Protein AF-A0A450XBF3-F1 (afdb_monomer_lite)

Structure (mmCIF, N/CA/C/O backbone):
data_AF-A0A450XBF3-F1
#
_entry.id   AF-A0A450XBF3-F1
#
loop_
_atom_site.group_PDB
_atom_site.id
_atom_site.type_symbol
_atom_site.label_atom_id
_atom_site.label_alt_id
_atom_site.label_comp_id
_atom_site.label_asym_id
_atom_site.label_entity_id
_atom_site.label_seq_id
_atom_site.pdbx_PDB_ins_code
_atom_site.Cartn_x
_atom_site.Cartn_y
_atom_site.Cartn_z
_atom_site.occupancy
_atom_site.B_iso_or_equiv
_atom_site.auth_seq_id
_atom_site.auth_comp_id
_atom_site.auth_asym_id
_atom_site.auth_atom_id
_atom_site.pdbx_PDB_model_num
ATOM 1 N N . VAL A 1 1 ? -13.593 2.567 -15.396 1.00 28.59 1 VAL A N 1
ATOM 2 C CA . VAL A 1 1 ? -12.136 2.664 -15.158 1.00 28.59 1 VAL A CA 1
ATOM 3 C C . VAL A 1 1 ? -11.832 4.120 -14.870 1.00 28.59 1 VAL A C 1
ATOM 5 O O . VAL A 1 1 ? -12.205 4.954 -15.683 1.00 28.59 1 VAL A O 1
ATOM 8 N N . ILE A 1 2 ? -11.272 4.428 -13.702 1.00 23.58 2 ILE A N 1
ATOM 9 C CA . ILE A 1 2 ? -10.830 5.782 -13.349 1.00 23.58 2 ILE A CA 1
ATOM 10 C C . ILE A 1 2 ? -9.306 5.717 -13.323 1.00 23.58 2 ILE A C 1
ATOM 12 O O . ILE A 1 2 ? -8.747 4.975 -12.522 1.00 23.58 2 ILE A O 1
ATOM 16 N N . VAL A 1 3 ? -8.658 6.422 -14.249 1.00 27.38 3 VAL A N 1
ATOM 17 C CA . VAL A 1 3 ? -7.199 6.566 -14.296 1.00 27.38 3 VAL A CA 1
ATOM 18 C C . VAL A 1 3 ? -6.891 8.012 -13.935 1.00 27.38 3 VAL A C 1
ATOM 20 O O . VAL A 1 3 ? -7.311 8.925 -14.642 1.00 27.38 3 VAL A O 1
ATOM 23 N N . GLU A 1 4 ? -6.198 8.223 -12.820 1.00 32.03 4 GLU A N 1
ATOM 24 C CA . GLU A 1 4 ? -5.774 9.544 -12.360 1.00 32.03 4 GLU A CA 1
ATOM 25 C C . GLU A 1 4 ? -4.246 9.626 -12.468 1.00 32.03 4 GLU A C 1
ATOM 27 O O . GLU A 1 4 ? -3.529 9.007 -11.687 1.00 32.03 4 GLU A O 1
ATOM 32 N N . VAL A 1 5 ? -3.741 10.369 -13.459 1.00 39.03 5 VAL A N 1
ATOM 33 C CA . VAL A 1 5 ? -2.306 10.667 -13.604 1.00 39.03 5 VAL A CA 1
ATOM 34 C C . VAL A 1 5 ? -2.078 12.097 -13.131 1.00 39.03 5 VAL A C 1
ATOM 36 O O . VAL A 1 5 ? -2.621 13.035 -13.712 1.00 39.03 5 VAL A O 1
ATOM 39 N N . GLN A 1 6 ? -1.304 12.278 -12.061 1.00 44.53 6 GLN A N 1
ATOM 40 C CA . GLN A 1 6 ? -0.999 13.599 -11.505 1.00 44.53 6 GLN A CA 1
ATOM 41 C C . GLN A 1 6 ? 0.453 13.680 -11.036 1.00 44.53 6 GLN A C 1
ATOM 43 O O . GLN A 1 6 ? 0.933 12.809 -10.315 1.00 44.53 6 GLN A O 1
ATOM 48 N N . TYR A 1 7 ? 1.120 14.768 -11.415 1.00 48.12 7 TYR A N 1
ATOM 49 C CA . TYR A 1 7 ? 2.480 15.106 -11.009 1.00 48.12 7 TYR A CA 1
ATOM 50 C C . TYR A 1 7 ? 2.428 15.964 -9.737 1.00 48.12 7 TYR A C 1
ATOM 52 O O . TYR A 1 7 ? 1.871 17.063 -9.761 1.00 48.12 7 TYR A O 1
ATOM 60 N N . LEU A 1 8 ? 2.957 15.463 -8.617 1.00 56.16 8 LEU A N 1
ATOM 61 C CA . LEU A 1 8 ? 2.965 16.173 -7.334 1.00 56.16 8 LEU A CA 1
ATOM 62 C C . LEU A 1 8 ? 4.383 16.364 -6.786 1.00 56.16 8 LEU A C 1
ATOM 64 O O . LEU A 1 8 ? 5.249 15.533 -7.051 1.00 56.16 8 LEU A O 1
ATOM 68 N N . PRO A 1 9 ? 4.606 17.408 -5.964 1.00 63.41 9 PRO A N 1
ATOM 69 C CA . PRO A 1 9 ? 5.857 17.580 -5.236 1.00 63.41 9 PRO A CA 1
ATOM 70 C C . PRO A 1 9 ? 6.103 16.433 -4.247 1.00 63.41 9 PRO A C 1
ATOM 72 O O . PRO A 1 9 ? 5.187 16.026 -3.524 1.00 63.41 9 PRO A O 1
ATOM 75 N N . GLU A 1 10 ? 7.357 15.994 -4.141 1.00 67.81 10 GLU A N 1
ATOM 76 C CA . GLU A 1 10 ? 7.813 14.930 -3.227 1.00 67.81 10 GLU A CA 1
ATOM 77 C C . GLU A 1 10 ? 7.386 15.183 -1.769 1.00 67.81 10 GLU A C 1
ATOM 79 O O . GLU A 1 10 ? 6.935 14.279 -1.066 1.00 67.81 10 GLU A O 1
ATOM 84 N N . SER A 1 11 ? 7.399 16.446 -1.331 1.00 73.06 11 SER A N 1
ATOM 85 C CA . SER A 1 11 ? 7.042 16.854 0.037 1.00 73.06 11 SER A CA 1
ATOM 86 C C . SER A 1 11 ? 5.578 16.598 0.429 1.00 73.06 11 SER A C 1
ATOM 88 O O . SER A 1 11 ? 5.243 16.582 1.619 1.00 73.06 11 SER A O 1
ATOM 90 N N . ALA A 1 12 ? 4.684 16.391 -0.541 1.00 80.75 12 ALA A N 1
ATOM 91 C CA . ALA A 1 12 ? 3.277 16.069 -0.299 1.00 80.75 12 ALA A CA 1
ATOM 92 C C . ALA A 1 12 ? 2.978 14.564 -0.401 1.00 80.75 12 ALA A C 1
ATOM 94 O O . ALA A 1 12 ? 1.859 14.147 -0.087 1.00 80.75 12 ALA A O 1
ATOM 95 N N . TYR A 1 13 ? 3.954 13.748 -0.810 1.00 83.06 13 TYR A N 1
ATOM 96 C CA . TYR A 1 13 ? 3.727 12.362 -1.213 1.00 83.06 13 TYR A CA 1
ATOM 97 C C . TYR A 1 13 ? 3.155 11.498 -0.081 1.00 83.06 13 TYR A C 1
ATOM 99 O O . TYR A 1 13 ? 2.073 10.925 -0.217 1.00 83.06 13 TYR A O 1
ATOM 107 N N . LEU A 1 14 ? 3.804 11.494 1.089 1.00 85.00 14 LEU A N 1
ATOM 108 C CA . LEU A 1 14 ? 3.336 10.726 2.251 1.00 85.00 14 LEU A CA 1
ATOM 109 C C . LEU A 1 14 ? 1.953 11.182 2.741 1.00 85.00 14 LEU A C 1
ATOM 111 O O . LEU A 1 14 ? 1.115 10.359 3.110 1.00 85.00 14 LEU A O 1
ATOM 115 N N . LYS A 1 15 ? 1.678 12.493 2.698 1.00 87.94 15 LYS A N 1
ATOM 116 C CA . LYS A 1 15 ? 0.364 13.045 3.069 1.00 87.94 15 LYS A CA 1
ATOM 117 C C . LYS A 1 15 ? -0.726 12.540 2.123 1.00 87.94 15 LYS A C 1
ATOM 119 O O . LYS A 1 15 ? -1.813 12.192 2.580 1.00 87.94 15 LYS A O 1
ATOM 124 N N . ARG A 1 16 ? -0.432 12.461 0.820 1.00 85.50 16 ARG A N 1
ATOM 125 C CA . ARG A 1 16 ? -1.349 11.899 -0.179 1.00 85.50 16 ARG A CA 1
ATOM 126 C C . ARG A 1 16 ? -1.574 10.410 0.035 1.00 85.50 16 ARG A C 1
ATOM 128 O O . ARG A 1 16 ? -2.719 9.990 -0.074 1.00 85.50 16 ARG A O 1
ATOM 135 N N . LEU A 1 17 ? -0.536 9.635 0.346 1.00 87.94 17 LEU A N 1
ATOM 136 C CA . LEU A 1 17 ? -0.696 8.207 0.635 1.00 87.94 17 LEU A CA 1
ATOM 137 C C . LEU A 1 17 ? -1.662 7.982 1.797 1.00 87.94 17 LEU A C 1
ATOM 139 O O . LEU A 1 17 ? -2.628 7.238 1.650 1.00 87.94 17 LEU A O 1
ATOM 143 N N . ALA A 1 18 ? -1.454 8.691 2.910 1.00 89.81 18 ALA A N 1
ATOM 144 C CA . ALA A 1 18 ? -2.332 8.601 4.072 1.00 89.81 18 ALA A CA 1
ATOM 145 C C . ALA A 1 18 ? -3.771 9.051 3.755 1.00 89.81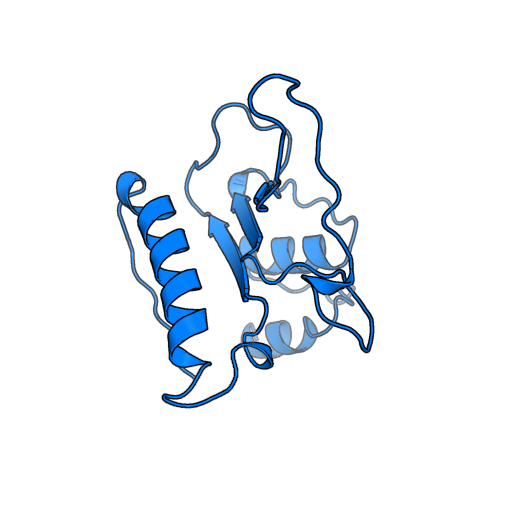 18 ALA A C 1
ATOM 147 O O . ALA A 1 18 ? -4.733 8.390 4.143 1.00 89.81 18 ALA A O 1
ATOM 148 N N . TYR A 1 19 ? -3.937 10.158 3.023 1.00 91.50 19 TYR A N 1
ATOM 149 C CA . TYR A 1 19 ? -5.260 10.622 2.599 1.00 91.50 19 TYR A CA 1
ATOM 150 C C . TYR A 1 19 ? -5.946 9.626 1.652 1.00 91.50 19 TYR A C 1
ATOM 152 O O . TYR A 1 19 ? -7.131 9.347 1.809 1.00 91.50 19 TYR A O 1
ATOM 160 N N . GLY A 1 20 ? -5.213 9.078 0.681 1.00 90.44 20 GLY A N 1
ATOM 161 C CA . GLY A 1 20 ? -5.730 8.168 -0.337 1.00 90.44 20 GLY A CA 1
ATOM 162 C C . GLY A 1 20 ? -6.198 6.838 0.244 1.00 90.44 20 GLY A C 1
ATOM 163 O O . GLY A 1 20 ? -7.275 6.362 -0.121 1.00 90.44 20 GLY A O 1
ATOM 164 N N . THR A 1 21 ? -5.456 6.267 1.197 1.00 90.81 21 THR A N 1
ATOM 165 C CA . THR A 1 21 ? -5.883 5.043 1.891 1.00 90.81 21 THR A CA 1
ATOM 166 C C . THR A 1 21 ? -7.094 5.298 2.779 1.00 90.81 21 THR A C 1
ATOM 168 O O . THR A 1 21 ? -8.067 4.550 2.698 1.00 90.81 21 THR A O 1
ATOM 171 N N . ALA A 1 22 ? -7.094 6.386 3.557 1.00 91.44 22 ALA A N 1
ATOM 172 C CA . ALA A 1 22 ? -8.237 6.763 4.388 1.00 91.44 22 ALA A CA 1
ATOM 173 C C . ALA A 1 22 ? -9.497 7.015 3.546 1.00 91.44 22 ALA A C 1
ATOM 175 O O . ALA A 1 22 ? -10.573 6.510 3.864 1.00 91.44 22 ALA A O 1
ATOM 176 N N . LYS A 1 23 ? -9.360 7.745 2.434 1.00 93.25 23 LYS A N 1
ATOM 177 C CA . LYS A 1 23 ? -10.448 7.995 1.488 1.00 93.25 23 LYS A CA 1
ATOM 178 C C . LYS A 1 23 ? -10.972 6.691 0.886 1.00 93.25 23 LYS A C 1
ATOM 180 O O . LYS A 1 23 ? -12.177 6.479 0.903 1.00 93.25 23 LYS A O 1
ATOM 185 N N . THR A 1 24 ? -10.085 5.800 0.440 1.00 90.50 24 THR A N 1
ATOM 186 C CA . THR A 1 24 ? -10.470 4.481 -0.092 1.00 90.50 24 THR A CA 1
ATOM 187 C C . THR A 1 24 ? -11.282 3.679 0.924 1.00 90.50 24 THR A C 1
ATOM 189 O O . THR A 1 24 ? -12.294 3.088 0.552 1.00 90.50 24 THR A O 1
ATOM 192 N N . ILE A 1 25 ? -10.888 3.684 2.202 1.00 89.25 25 ILE A N 1
ATOM 193 C CA . ILE A 1 25 ? -11.657 3.024 3.270 1.00 89.25 25 ILE A CA 1
ATOM 194 C C . ILE A 1 25 ? -13.065 3.620 3.363 1.00 89.25 25 ILE A C 1
ATOM 196 O O . ILE A 1 25 ? -14.045 2.878 3.349 1.00 89.25 25 ILE A O 1
ATOM 200 N N . VAL A 1 26 ? -13.169 4.949 3.435 1.00 91.50 26 VAL A N 1
ATOM 201 C CA . VAL A 1 26 ? -14.452 5.652 3.596 1.00 91.50 26 VAL A CA 1
ATOM 202 C C . VAL A 1 26 ? -15.367 5.444 2.389 1.00 91.50 26 VAL A C 1
ATOM 204 O O . VAL A 1 26 ? -16.550 5.181 2.561 1.00 91.50 26 VAL A O 1
ATOM 207 N N . GLU A 1 27 ? -14.843 5.521 1.168 1.00 90.69 27 GLU A N 1
ATOM 208 C CA . GLU A 1 27 ? -15.641 5.353 -0.055 1.00 90.69 27 GLU A CA 1
ATOM 209 C C . GLU A 1 27 ? -16.166 3.922 -0.236 1.00 90.69 27 GLU A C 1
ATOM 211 O O . GLU A 1 27 ? -17.173 3.717 -0.915 1.00 90.69 27 GLU A O 1
ATOM 216 N N . ASN A 1 28 ? -15.517 2.935 0.390 1.00 87.00 28 ASN A N 1
ATOM 217 C CA . ASN A 1 28 ? -15.928 1.532 0.346 1.00 87.00 28 ASN A CA 1
ATOM 218 C C . ASN A 1 28 ? -16.788 1.095 1.545 1.00 87.00 28 ASN A C 1
ATOM 220 O O . ASN A 1 28 ? -17.185 -0.069 1.587 1.00 87.00 28 ASN A O 1
ATOM 224 N N . LEU A 1 29 ? -17.102 1.996 2.484 1.00 88.44 29 LEU A N 1
ATOM 225 C CA . LEU A 1 29 ? -18.014 1.743 3.601 1.00 88.44 29 LEU A CA 1
ATOM 226 C C . LEU A 1 29 ? -19.200 2.711 3.530 1.00 88.44 29 LEU A C 1
ATOM 228 O O . LEU A 1 29 ? -19.046 3.918 3.731 1.00 88.44 29 LEU A O 1
ATOM 232 N N . LYS A 1 30 ? -20.405 2.206 3.254 1.00 89.06 30 LYS A N 1
ATOM 233 C CA . LYS A 1 30 ? -21.576 3.087 3.118 1.00 89.06 30 LYS A CA 1
ATOM 234 C C . LYS A 1 30 ? -22.064 3.578 4.476 1.00 89.06 30 LYS A C 1
ATOM 236 O O . LYS A 1 30 ? -21.905 2.923 5.504 1.00 89.06 30 LYS A O 1
ATOM 241 N N . LEU A 1 31 ? -22.735 4.730 4.466 1.00 88.88 31 LEU A N 1
ATOM 242 C CA . LEU A 1 31 ? -23.353 5.281 5.666 1.00 88.88 31 LEU A CA 1
ATOM 243 C C . LEU A 1 31 ? -24.347 4.271 6.267 1.00 88.88 31 LEU A C 1
ATOM 245 O O . LEU A 1 31 ? -25.312 3.881 5.612 1.00 88.88 31 LEU A O 1
ATOM 249 N N . GLY A 1 32 ? -24.106 3.874 7.518 1.00 89.44 32 GLY A N 1
ATOM 250 C CA . GLY A 1 32 ? -24.929 2.904 8.246 1.00 89.44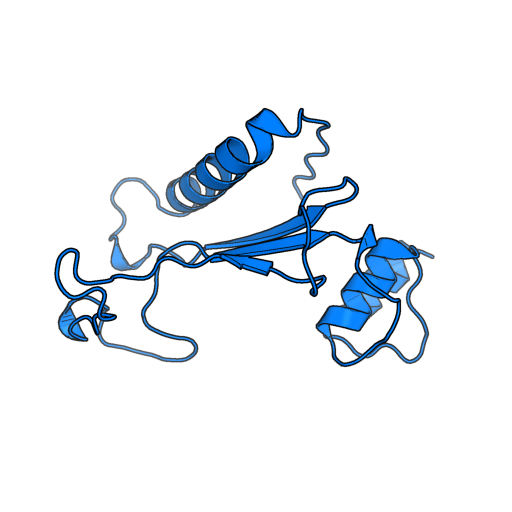 32 GLY A CA 1
ATOM 251 C C . GLY A 1 32 ? -24.493 1.438 8.117 1.00 89.44 32 GLY A C 1
ATOM 252 O O . GLY A 1 32 ? -25.118 0.585 8.744 1.00 89.44 32 GLY A O 1
ATOM 253 N N . GLU A 1 33 ? -23.440 1.120 7.354 1.00 89.94 33 GLU A N 1
ATOM 254 C CA . GLU A 1 33 ? -22.867 -0.234 7.319 1.00 89.94 33 GLU A CA 1
ATOM 255 C C . GLU A 1 33 ? -22.042 -0.552 8.582 1.00 89.94 33 GLU A C 1
ATOM 257 O O . GLU A 1 33 ? -21.445 0.334 9.194 1.00 89.94 33 GLU A O 1
ATOM 262 N N . SER A 1 34 ? -21.998 -1.835 8.973 1.00 88.06 34 SER A N 1
ATOM 263 C CA . SER A 1 34 ? -21.154 -2.306 10.085 1.00 88.06 34 SER A CA 1
ATOM 264 C C . SER A 1 34 ? -19.668 -2.099 9.780 1.00 88.06 34 SER A C 1
ATOM 266 O O . SER A 1 34 ? -19.226 -2.345 8.658 1.00 88.06 34 SER A O 1
ATOM 268 N N . TYR A 1 35 ? -18.876 -1.755 10.799 1.00 85.38 35 TYR A N 1
ATOM 269 C CA . TYR A 1 35 ? -17.416 -1.670 10.685 1.00 85.38 35 TYR A CA 1
ATOM 270 C C . TYR A 1 35 ? -16.740 -3.018 10.410 1.00 85.38 35 TYR A C 1
ATOM 272 O O . TYR A 1 35 ? -15.609 -3.031 9.934 1.00 85.38 35 TYR A O 1
ATOM 280 N N . ASP A 1 36 ? -17.435 -4.142 10.607 1.00 83.06 36 ASP A N 1
ATOM 281 C CA . ASP A 1 36 ? -16.946 -5.460 10.175 1.00 83.06 36 ASP A CA 1
ATOM 282 C C . ASP A 1 36 ? -16.759 -5.543 8.648 1.00 83.06 36 ASP A C 1
ATOM 284 O O . ASP A 1 36 ? -16.021 -6.392 8.153 1.00 83.06 36 ASP A O 1
ATOM 288 N N . ASN A 1 37 ? -17.406 -4.647 7.893 1.00 83.88 37 ASN A N 1
ATOM 289 C CA . ASN A 1 37 ? -17.269 -4.555 6.441 1.00 83.88 37 ASN A CA 1
ATOM 290 C C . ASN A 1 37 ? -16.080 -3.690 5.997 1.00 83.88 37 ASN A C 1
ATOM 292 O O . ASN A 1 37 ? -15.844 -3.570 4.791 1.00 83.88 37 ASN A O 1
ATOM 296 N N . VAL A 1 38 ? -15.333 -3.081 6.929 1.00 84.06 38 VAL A N 1
ATOM 297 C CA . VAL A 1 38 ? -14.117 -2.334 6.591 1.00 84.06 38 VAL A CA 1
ATOM 298 C C . VAL A 1 38 ? -13.120 -3.289 5.947 1.00 84.06 38 VAL A C 1
ATOM 300 O O . VAL A 1 38 ? -12.669 -4.263 6.548 1.00 84.06 38 VAL A O 1
ATOM 303 N N . ARG A 1 39 ? -12.770 -3.000 4.694 1.00 83.19 39 ARG A N 1
ATOM 304 C CA . ARG A 1 39 ? -11.820 -3.805 3.929 1.00 83.19 39 ARG A CA 1
ATOM 305 C C . ARG A 1 39 ? -10.403 -3.320 4.174 1.00 83.19 39 ARG A C 1
ATOM 307 O O . ARG A 1 39 ? -10.153 -2.118 4.257 1.00 83.19 39 ARG A O 1
ATOM 314 N N . LYS A 1 40 ? -9.468 -4.267 4.214 1.00 85.88 40 LYS A N 1
ATOM 315 C CA . LYS A 1 40 ? -8.041 -3.960 4.186 1.00 85.88 40 LYS A CA 1
ATOM 316 C C . LYS A 1 40 ? -7.692 -3.238 2.886 1.00 85.88 40 LYS A C 1
ATOM 318 O O . LYS A 1 40 ? -8.137 -3.641 1.811 1.00 85.88 40 LYS A O 1
ATOM 323 N N . VAL A 1 41 ? -6.879 -2.193 2.997 1.00 88.19 41 VAL A N 1
ATOM 324 C CA . VAL A 1 41 ? -6.385 -1.419 1.857 1.00 88.19 41 VAL A CA 1
ATOM 325 C C . VAL A 1 41 ? -4.888 -1.639 1.705 1.00 88.19 41 VAL A C 1
ATOM 327 O O . VAL A 1 41 ? -4.123 -1.442 2.646 1.00 88.19 41 VAL A O 1
ATOM 330 N N . TYR A 1 42 ? -4.482 -2.009 0.497 1.00 88.44 42 TYR A N 1
ATOM 331 C CA . TYR A 1 42 ? -3.089 -2.060 0.082 1.00 88.44 42 TYR A CA 1
ATOM 332 C C . TYR A 1 42 ? -2.812 -0.881 -0.846 1.00 88.44 42 TYR A C 1
ATOM 334 O O . TYR A 1 42 ? -3.499 -0.706 -1.852 1.00 88.44 42 TYR A O 1
ATOM 342 N N . SER A 1 43 ? -1.819 -0.066 -0.506 1.00 88.88 43 SER A N 1
ATOM 343 C CA . SER A 1 43 ? -1.373 1.059 -1.323 1.00 88.88 43 SER A CA 1
ATOM 344 C C . SER A 1 43 ? -0.035 0.720 -1.961 1.00 88.88 43 SER A C 1
ATOM 346 O O . SER A 1 43 ? 1.000 0.814 -1.306 1.00 88.88 43 SER A O 1
ATOM 348 N N . VAL A 1 44 ? -0.050 0.360 -3.242 1.00 88.75 44 VAL A N 1
ATOM 349 C CA . VAL A 1 44 ? 1.165 0.084 -4.020 1.00 88.75 44 VAL A CA 1
ATOM 350 C C . VAL A 1 44 ? 1.564 1.335 -4.796 1.00 88.75 44 VAL A C 1
ATOM 352 O O . VAL A 1 44 ? 0.737 1.955 -5.461 1.00 88.75 44 VAL A O 1
ATOM 355 N N . SER A 1 45 ? 2.822 1.741 -4.673 1.00 87.44 45 SER A N 1
ATOM 356 C CA . SER A 1 45 ? 3.360 2.981 -5.227 1.00 87.44 45 SER A CA 1
ATOM 357 C C . SER A 1 45 ? 4.637 2.722 -6.008 1.00 87.44 45 SER A C 1
ATOM 359 O O . SER A 1 45 ? 5.666 2.414 -5.415 1.00 87.44 45 SER A O 1
ATOM 361 N N . LEU A 1 46 ? 4.574 2.912 -7.324 1.00 86.00 46 LEU A N 1
ATOM 362 C CA . LEU A 1 46 ? 5.742 2.905 -8.199 1.00 86.00 46 LEU A CA 1
ATOM 363 C C . LEU A 1 46 ? 6.349 4.312 -8.231 1.00 86.00 46 LEU A C 1
ATOM 365 O O . LEU A 1 46 ? 5.698 5.267 -8.663 1.00 86.00 46 LEU A O 1
ATOM 369 N N . LEU A 1 47 ? 7.576 4.452 -7.734 1.00 85.62 47 LEU A N 1
ATOM 370 C CA . LEU A 1 47 ? 8.256 5.736 -7.577 1.00 85.62 47 LEU A CA 1
ATOM 371 C C . LEU A 1 47 ? 9.325 5.883 -8.662 1.00 85.62 47 LEU A C 1
ATOM 373 O O . LEU A 1 47 ? 10.289 5.123 -8.717 1.00 85.62 47 LEU A O 1
ATOM 377 N N . TYR A 1 48 ? 9.148 6.883 -9.525 1.00 79.31 48 TYR A N 1
ATOM 378 C CA . TYR A 1 48 ? 10.087 7.222 -10.606 1.00 79.31 48 TYR A CA 1
ATOM 379 C C . TYR A 1 48 ? 11.130 8.278 -10.188 1.00 79.31 48 TYR A C 1
ATOM 381 O O . TYR A 1 48 ? 12.046 8.596 -10.950 1.00 79.31 48 TYR A O 1
ATOM 389 N N . PHE A 1 49 ? 10.995 8.834 -8.984 1.00 80.19 49 PHE A N 1
ATOM 390 C CA . PHE A 1 49 ? 11.923 9.789 -8.375 1.00 80.19 49 PHE A CA 1
ATOM 391 C C . PHE A 1 49 ? 12.748 9.117 -7.271 1.00 80.19 49 PHE A C 1
ATOM 393 O O . PHE A 1 49 ? 12.487 7.971 -6.906 1.00 80.19 49 PHE A O 1
ATOM 400 N N . ASP A 1 50 ? 13.772 9.818 -6.784 1.00 79.88 50 ASP A N 1
ATOM 401 C CA . ASP A 1 50 ? 14.602 9.320 -5.689 1.00 79.88 50 ASP A CA 1
ATOM 402 C C . ASP A 1 50 ? 13.858 9.503 -4.361 1.00 79.88 50 ASP A C 1
ATOM 404 O O . ASP A 1 50 ? 13.716 10.614 -3.859 1.00 79.88 50 ASP A O 1
ATOM 408 N N . ALA A 1 51 ? 13.272 8.418 -3.862 1.00 78.44 51 ALA A N 1
ATOM 409 C CA . ALA A 1 51 ? 12.377 8.450 -2.711 1.00 78.44 51 ALA A CA 1
ATOM 410 C C . ALA A 1 51 ? 13.019 7.943 -1.414 1.00 78.44 51 ALA A C 1
ATOM 412 O O . ALA A 1 51 ? 12.382 8.020 -0.361 1.00 78.44 51 ALA A O 1
ATOM 413 N N . VAL A 1 52 ? 14.228 7.378 -1.487 1.00 80.88 52 VAL A N 1
ATOM 414 C CA . VAL A 1 52 ? 14.871 6.696 -0.360 1.00 80.88 52 VAL A CA 1
ATOM 415 C C . VAL A 1 52 ? 16.343 7.078 -0.299 1.00 80.88 52 VAL A C 1
ATOM 417 O O . VAL A 1 52 ? 17.119 6.759 -1.191 1.00 80.88 52 VAL A O 1
ATOM 420 N N . GLU A 1 53 ? 16.748 7.699 0.804 1.00 81.56 53 GLU A N 1
ATOM 421 C CA . GLU A 1 53 ? 18.158 7.961 1.083 1.00 81.56 53 GLU A CA 1
ATOM 422 C C . GLU A 1 53 ? 18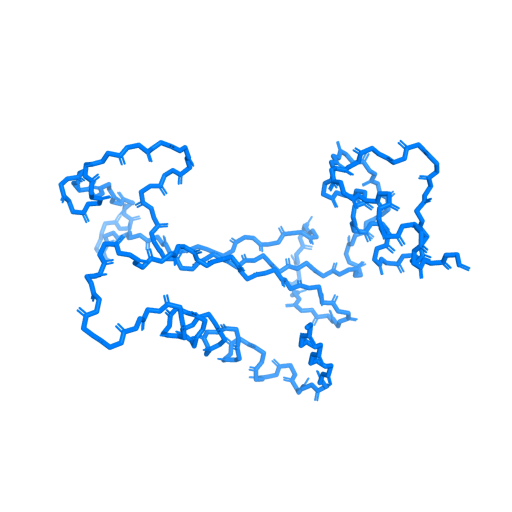.808 6.729 1.733 1.00 81.56 53 GLU A C 1
ATOM 424 O O . GLU A 1 53 ? 18.404 6.306 2.816 1.00 81.56 53 GLU A O 1
ATOM 429 N N . GLY A 1 54 ? 19.836 6.161 1.092 1.00 77.75 54 GLY A N 1
ATOM 430 C CA . GLY A 1 54 ? 20.667 5.101 1.685 1.00 77.75 54 GLY A CA 1
ATOM 431 C C . GLY A 1 54 ? 19.999 3.727 1.810 1.00 77.75 54 GLY A C 1
ATOM 432 O O . GLY A 1 54 ? 20.402 2.939 2.663 1.00 77.75 54 GLY A O 1
ATOM 433 N N . GLY A 1 55 ? 18.985 3.450 0.990 1.00 76.88 55 GLY A N 1
ATOM 434 C CA . GLY A 1 55 ? 18.295 2.163 0.960 1.00 76.88 55 GLY A CA 1
ATOM 435 C C . GLY A 1 55 ? 19.078 1.055 0.244 1.00 76.88 55 GLY A C 1
ATOM 436 O O . GLY A 1 55 ? 19.810 1.324 -0.709 1.00 76.88 55 GLY A O 1
ATOM 437 N N . ASP A 1 56 ? 18.912 -0.186 0.701 1.00 84.00 56 ASP A N 1
ATOM 438 C CA . ASP A 1 56 ? 19.526 -1.404 0.150 1.00 84.00 56 ASP A CA 1
ATOM 439 C C . ASP A 1 56 ? 18.525 -2.320 -0.579 1.00 84.00 56 ASP A C 1
ATOM 441 O O . ASP A 1 56 ? 18.914 -3.361 -1.108 1.00 84.00 56 ASP A O 1
ATOM 445 N N . ASP A 1 57 ? 17.258 -1.905 -0.652 1.00 90.00 57 ASP A N 1
ATOM 446 C CA . ASP A 1 57 ? 16.168 -2.639 -1.295 1.00 90.00 57 ASP A CA 1
ATOM 447 C C . ASP A 1 57 ? 15.449 -1.776 -2.357 1.00 90.00 57 ASP A C 1
ATOM 449 O O . ASP A 1 57 ? 15.616 -0.552 -2.442 1.00 90.00 57 ASP A O 1
ATOM 453 N N . TYR A 1 58 ? 14.632 -2.413 -3.188 1.00 88.94 58 TYR A N 1
ATOM 454 C CA . TYR A 1 58 ? 13.759 -1.785 -4.178 1.00 88.94 58 TYR A CA 1
ATOM 455 C C . TYR A 1 58 ? 12.270 -1.959 -3.847 1.00 88.94 58 TYR A C 1
ATOM 457 O O . TYR A 1 58 ? 11.431 -1.385 -4.545 1.00 88.94 58 TYR A O 1
ATOM 465 N N . ILE A 1 59 ? 11.926 -2.675 -2.767 1.00 90.12 59 ILE A N 1
ATOM 466 C CA . ILE A 1 59 ? 10.560 -2.762 -2.228 1.00 90.12 59 ILE A CA 1
ATOM 467 C C . ILE A 1 59 ? 10.56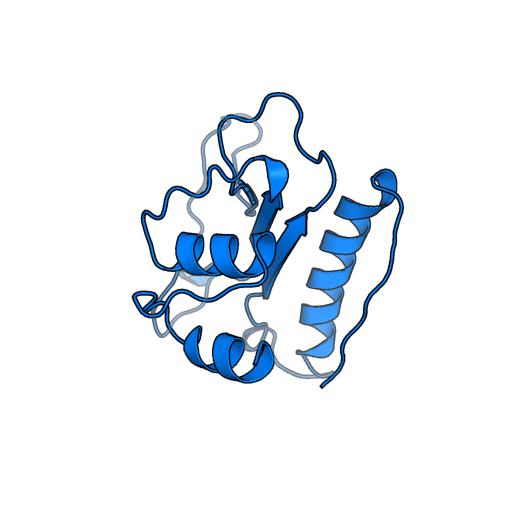6 -2.456 -0.727 1.00 90.12 59 ILE A C 1
ATOM 469 O O . ILE A 1 59 ? 11.139 -3.185 0.075 1.00 90.12 59 ILE A O 1
ATOM 473 N N . TYR A 1 60 ? 9.838 -1.417 -0.320 1.00 91.00 60 TYR A N 1
ATOM 474 C CA . TYR A 1 60 ? 9.703 -1.031 1.085 1.00 91.00 60 TYR A CA 1
ATOM 475 C C . TYR A 1 60 ? 8.267 -1.234 1.564 1.00 91.00 60 TYR A C 1
ATOM 477 O O . TYR A 1 60 ? 7.331 -0.629 1.032 1.00 91.00 60 TYR A O 1
ATOM 485 N N . HIS A 1 61 ? 8.094 -2.067 2.594 1.00 91.50 61 HIS A N 1
ATOM 486 C CA . HIS A 1 61 ? 6.796 -2.382 3.197 1.00 91.50 61 HIS A CA 1
ATOM 487 C C . HIS A 1 61 ? 6.555 -1.562 4.468 1.00 91.50 61 HIS A C 1
ATOM 489 O O . HIS A 1 61 ? 7.202 -1.756 5.495 1.00 91.50 61 HIS A O 1
ATOM 495 N N . GLY A 1 62 ? 5.595 -0.644 4.406 1.00 89.81 62 GLY A N 1
ATOM 496 C CA . GLY A 1 62 ? 5.097 0.110 5.550 1.00 89.81 62 GLY A CA 1
ATOM 497 C C . GLY A 1 62 ? 3.830 -0.521 6.117 1.00 89.81 62 GLY A C 1
ATOM 498 O O . GLY A 1 62 ? 2.822 -0.633 5.417 1.00 89.81 62 GLY A O 1
ATOM 499 N N . ARG A 1 63 ? 3.845 -0.872 7.405 1.00 88.44 63 ARG A N 1
ATOM 500 C CA . ARG A 1 63 ? 2.685 -1.414 8.127 1.00 88.44 63 ARG A CA 1
ATOM 501 C C . ARG A 1 63 ? 2.540 -0.780 9.505 1.00 88.44 63 ARG A C 1
ATOM 503 O O . ARG A 1 63 ? 3.503 -0.277 10.077 1.00 88.44 63 ARG A O 1
ATOM 510 N N . THR A 1 64 ? 1.330 -0.814 10.052 1.00 86.50 64 THR A N 1
ATOM 511 C CA . THR A 1 64 ? 1.093 -0.405 11.440 1.00 86.50 64 THR A CA 1
ATOM 512 C C . THR A 1 64 ? 1.516 -1.515 12.395 1.00 86.50 64 THR A C 1
ATOM 514 O O . THR A 1 64 ? 1.001 -2.629 12.324 1.00 86.50 64 THR A O 1
ATOM 517 N N . GLU A 1 65 ? 2.411 -1.189 13.325 1.00 83.62 65 GLU A N 1
ATOM 518 C CA . GLU A 1 65 ? 2.816 -2.068 14.422 1.00 83.62 65 GLU A CA 1
ATOM 519 C C . GLU A 1 65 ? 2.540 -1.400 15.770 1.00 83.62 65 GLU A C 1
ATOM 521 O O . GLU A 1 65 ? 2.702 -0.189 15.926 1.00 83.62 65 GLU A O 1
ATOM 526 N N . PHE A 1 66 ? 2.136 -2.196 16.762 1.00 83.81 66 PHE A N 1
ATOM 527 C CA . PHE A 1 66 ? 1.941 -1.726 18.132 1.00 83.81 66 PHE A CA 1
ATOM 528 C C . PHE A 1 66 ? 3.116 -2.158 19.000 1.00 83.81 66 PHE A C 1
ATOM 530 O O . PHE A 1 66 ? 3.360 -3.352 19.183 1.00 83.81 66 PHE A O 1
ATOM 537 N N . THR A 1 67 ? 3.813 -1.182 19.575 1.00 87.12 67 THR A N 1
ATOM 538 C CA . THR A 1 67 ? 4.931 -1.401 20.495 1.00 87.12 67 THR A CA 1
ATOM 539 C C . THR A 1 67 ? 4.672 -0.717 21.834 1.00 87.12 67 THR A C 1
ATOM 541 O O . THR A 1 67 ? 3.997 0.311 21.924 1.00 87.12 67 THR A O 1
ATOM 544 N N . GLY A 1 68 ? 5.169 -1.313 22.917 1.00 86.12 68 GLY A N 1
ATOM 545 C CA . GLY A 1 68 ? 5.069 -0.733 24.251 1.00 86.12 68 GLY A CA 1
ATOM 546 C C . GLY A 1 68 ? 5.930 0.523 24.355 1.00 86.12 68 GLY A C 1
ATOM 547 O O . GLY A 1 68 ? 7.134 0.455 24.146 1.00 86.12 68 GLY A O 1
ATOM 548 N N . LEU A 1 69 ? 5.342 1.657 24.740 1.00 92.06 69 LEU A N 1
ATOM 549 C CA . LEU A 1 69 ? 6.061 2.937 24.793 1.00 92.06 69 LEU A CA 1
ATOM 550 C C . LEU A 1 69 ? 7.289 2.922 25.724 1.00 92.06 69 LEU A C 1
ATOM 552 O O . LEU A 1 69 ? 8.285 3.568 25.430 1.00 92.06 69 LEU A O 1
ATOM 556 N N . HIS A 1 70 ? 7.221 2.182 26.835 1.00 95.62 70 HIS A N 1
ATOM 557 C CA . HIS A 1 70 ? 8.303 2.105 27.825 1.00 95.62 70 HIS A CA 1
ATOM 558 C C . HIS A 1 70 ? 9.222 0.894 27.634 1.00 95.62 70 HIS A C 1
ATOM 560 O O . HIS A 1 70 ? 10.382 0.933 28.023 1.00 95.62 70 HIS A O 1
ATOM 566 N N . THR A 1 71 ? 8.696 -0.210 27.098 1.00 94.75 71 THR A N 1
ATOM 567 C CA . THR A 1 71 ? 9.441 -1.472 26.956 1.00 94.75 71 THR A CA 1
ATOM 568 C C . THR A 1 71 ? 10.027 -1.656 25.564 1.00 94.75 71 THR A C 1
ATOM 570 O O . THR A 1 71 ? 10.875 -2.521 25.378 1.00 94.75 71 THR A O 1
ATOM 573 N N . HIS A 1 72 ? 9.528 -0.900 24.584 1.00 89.38 72 HIS A N 1
ATOM 574 C CA . HIS A 1 72 ? 9.787 -1.056 23.153 1.00 89.38 72 HIS A CA 1
ATOM 575 C C . HIS A 1 72 ? 9.475 -2.459 22.603 1.00 89.38 72 HIS A C 1
ATOM 577 O O . HIS A 1 72 ? 9.858 -2.794 21.487 1.00 89.38 72 HIS A O 1
ATOM 583 N N . ALA A 1 73 ? 8.743 -3.282 23.361 1.00 84.19 73 ALA A N 1
ATOM 584 C CA . ALA A 1 73 ? 8.371 -4.630 22.954 1.00 84.19 73 ALA A CA 1
ATOM 585 C C . ALA A 1 73 ? 7.138 -4.607 22.042 1.00 84.19 73 ALA A C 1
ATOM 587 O O . ALA A 1 73 ? 6.183 -3.874 22.311 1.00 84.19 73 ALA A O 1
ATOM 588 N N . SER A 1 74 ? 7.135 -5.441 21.000 1.00 84.88 74 SER A N 1
ATOM 589 C CA . SER A 1 74 ? 5.961 -5.644 20.145 1.00 84.88 74 SER A CA 1
ATOM 590 C C . SER A 1 74 ? 4.810 -6.287 20.924 1.00 84.88 74 SER A C 1
ATOM 592 O O . SER A 1 74 ? 5.024 -7.121 21.809 1.00 84.88 74 SER A O 1
ATOM 594 N N . VAL A 1 75 ? 3.580 -5.882 20.611 1.00 80.94 75 VAL A N 1
ATOM 595 C CA . VAL A 1 75 ? 2.364 -6.335 21.292 1.00 80.94 75 VAL A CA 1
ATOM 596 C C . VAL A 1 75 ? 1.542 -7.231 20.373 1.00 80.94 75 VAL A C 1
ATOM 598 O O . VAL A 1 75 ? 1.224 -6.875 19.243 1.00 80.94 75 VAL A O 1
ATOM 601 N N . THR A 1 76 ? 1.108 -8.378 20.897 1.00 78.38 76 THR A N 1
ATOM 602 C CA . THR A 1 76 ? 0.095 -9.218 20.246 1.00 78.38 76 THR A CA 1
ATOM 603 C C . THR A 1 76 ? -1.296 -8.849 20.757 1.00 78.38 76 THR A C 1
ATOM 605 O O . THR A 1 76 ? -1.591 -8.992 21.946 1.00 78.38 76 THR A O 1
ATOM 608 N N . LEU A 1 77 ? -2.169 -8.380 19.863 1.00 76.38 77 LEU A N 1
ATOM 609 C CA . LEU A 1 77 ? -3.550 -8.037 20.205 1.00 76.38 77 LEU A CA 1
ATOM 610 C C . LEU A 1 77 ? -4.405 -9.296 20.428 1.00 76.38 77 LEU A C 1
ATOM 612 O O . LEU A 1 77 ? -4.195 -10.345 19.815 1.00 76.38 77 LEU A O 1
ATOM 616 N N . LYS A 1 78 ? -5.402 -9.199 21.316 1.00 73.94 78 LYS A N 1
ATOM 617 C CA . LYS A 1 78 ? -6.343 -10.299 21.584 1.00 73.94 78 LYS A CA 1
ATOM 618 C C . LYS A 1 78 ? -7.168 -10.604 20.339 1.00 73.94 78 LYS A C 1
ATOM 620 O O . LYS A 1 78 ? -7.787 -9.693 19.808 1.00 73.94 78 LYS A O 1
ATOM 625 N N . ARG A 1 79 ? -7.306 -11.886 19.977 1.00 70.44 79 ARG A N 1
ATOM 626 C CA . ARG A 1 79 ? -8.100 -12.345 18.814 1.00 70.44 79 ARG A CA 1
ATOM 627 C C . ARG A 1 79 ? -9.533 -11.800 18.775 1.00 70.44 79 ARG A C 1
ATOM 629 O O . ARG A 1 79 ? -10.032 -11.506 17.700 1.00 70.44 79 ARG A O 1
ATOM 636 N N . SER A 1 80 ? -10.166 -11.602 19.932 1.00 70.69 80 SER A N 1
ATOM 637 C CA . SER A 1 80 ? -11.525 -11.052 20.031 1.00 70.69 80 SER A CA 1
ATOM 638 C C . SER A 1 80 ? -11.659 -9.615 19.513 1.00 70.69 80 SER A C 1
ATOM 640 O O . SER A 1 80 ? -12.745 -9.225 19.111 1.00 70.69 80 SER A O 1
ATOM 642 N N . LEU A 1 81 ? -10.579 -8.824 19.525 1.00 66.44 81 LEU A N 1
ATOM 643 C CA . LEU A 1 81 ? -10.564 -7.465 18.965 1.00 66.44 81 LEU A CA 1
ATOM 644 C C . LEU A 1 81 ? -10.446 -7.461 17.441 1.00 66.44 81 LEU A C 1
ATOM 646 O O . LEU A 1 81 ? -10.536 -6.409 16.821 1.00 66.44 81 LEU A O 1
ATOM 650 N N . VAL A 1 82 ? -10.201 -8.626 16.850 1.00 61.53 82 VAL A N 1
ATOM 651 C CA . VAL A 1 82 ? -9.783 -8.750 15.460 1.00 61.53 82 VAL A CA 1
ATOM 652 C C . VAL A 1 82 ? -10.746 -9.583 14.616 1.00 61.53 82 VAL A C 1
ATOM 654 O O . VAL A 1 82 ? -10.461 -9.892 13.464 1.00 61.53 82 VAL A O 1
ATOM 657 N N . GLY A 1 83 ? -11.905 -9.908 15.196 1.00 58.19 83 GLY A N 1
ATOM 658 C CA . GLY A 1 83 ? -12.976 -10.664 14.562 1.00 58.19 83 GLY A CA 1
ATOM 659 C C . GLY A 1 83 ? -12.744 -12.178 14.571 1.00 58.19 83 GLY A C 1
ATOM 660 O O . GLY A 1 83 ? -11.657 -12.684 14.295 1.00 58.19 83 GLY A O 1
ATOM 661 N N . GLU A 1 84 ? -13.803 -12.932 14.866 1.00 50.19 84 GLU A N 1
ATOM 662 C CA . GLU A 1 84 ? -13.854 -14.374 14.630 1.00 50.19 84 GLU A CA 1
ATOM 663 C C . GLU A 1 84 ? -14.580 -14.642 13.306 1.00 50.19 84 GLU A C 1
ATOM 665 O O . GLU A 1 84 ? -15.807 -14.595 13.285 1.00 50.19 84 GLU A O 1
ATOM 670 N N . ARG A 1 85 ? -13.836 -14.971 12.231 1.00 44.12 85 ARG A N 1
ATOM 671 C CA . ARG A 1 85 ? -14.085 -16.084 11.271 1.00 44.12 85 ARG A CA 1
ATOM 672 C C . ARG A 1 85 ? -13.568 -15.809 9.838 1.00 44.12 85 ARG A C 1
ATOM 674 O O . ARG A 1 85 ? -14.051 -14.923 9.156 1.00 44.12 85 ARG A O 1
ATOM 681 N N . VAL A 1 86 ? -12.680 -16.724 9.397 1.00 37.97 86 VAL A N 1
ATOM 682 C CA . VAL A 1 86 ? -12.208 -17.059 8.020 1.00 37.97 86 VAL A CA 1
ATOM 683 C C . VAL A 1 86 ? -11.168 -16.095 7.398 1.00 37.97 86 VAL A C 1
ATOM 685 O O . VAL A 1 86 ? -11.529 -15.098 6.797 1.00 37.97 86 VAL A O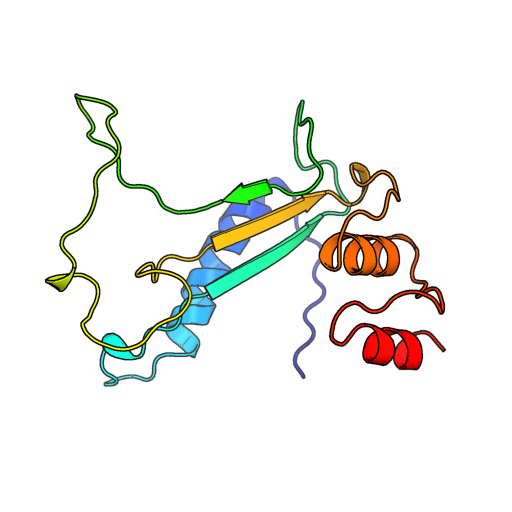 1
ATOM 688 N N . ARG A 1 87 ? -9.853 -16.250 7.674 1.00 42.59 87 ARG A N 1
ATOM 689 C CA . ARG A 1 87 ? -8.800 -16.997 6.903 1.00 42.59 87 ARG A CA 1
ATOM 690 C C . ARG A 1 87 ? -8.761 -16.602 5.410 1.00 42.59 87 ARG A C 1
ATOM 692 O O . ARG A 1 87 ? -9.711 -16.908 4.711 1.00 42.59 87 ARG A O 1
ATOM 699 N N . ILE A 1 88 ? -7.719 -15.979 4.842 1.00 33.19 88 ILE A N 1
ATOM 700 C CA . ILE A 1 88 ? -6.253 -16.176 4.931 1.00 33.19 88 ILE A CA 1
ATOM 701 C C . ILE A 1 88 ? -5.563 -14.795 4.815 1.00 33.19 88 ILE A C 1
ATOM 703 O O . ILE A 1 88 ? -5.965 -14.005 3.970 1.00 33.19 88 ILE A O 1
ATOM 707 N N . GLY A 1 89 ? -4.542 -14.513 5.639 1.00 41.91 89 GLY A N 1
ATOM 708 C CA . GLY A 1 89 ? -3.812 -13.229 5.646 1.00 41.91 89 GLY A CA 1
ATOM 709 C C . GLY A 1 89 ? -4.253 -12.279 6.765 1.00 41.91 89 GLY A C 1
ATOM 710 O O . GLY A 1 89 ? -4.863 -11.254 6.506 1.00 41.91 89 GLY A O 1
ATOM 711 N N . GLU A 1 90 ? -3.996 -12.702 8.006 1.00 49.34 90 GLU A N 1
ATOM 712 C CA . GLU A 1 90 ? -3.943 -11.942 9.269 1.00 49.34 90 GLU A CA 1
ATOM 713 C C . GLU A 1 90 ? -4.822 -10.687 9.411 1.00 49.34 90 GLU A C 1
ATOM 715 O O . GLU A 1 90 ? -4.519 -9.650 8.837 1.00 49.34 90 GLU A O 1
ATOM 720 N N . THR A 1 91 ? -5.861 -10.786 10.256 1.00 56.22 91 THR A N 1
ATOM 721 C CA . THR A 1 91 ? -6.160 -9.955 11.454 1.00 56.22 91 THR A CA 1
ATOM 722 C C . THR A 1 91 ? -5.663 -8.487 11.521 1.00 56.22 91 THR A C 1
ATOM 724 O O . THR A 1 91 ? -5.449 -7.928 12.587 1.00 56.22 91 THR A O 1
ATOM 727 N N . ASN A 1 92 ? -5.459 -7.809 10.407 1.00 68.19 92 ASN A N 1
ATOM 728 C CA . ASN A 1 92 ? -4.907 -6.468 10.355 1.00 68.19 92 ASN A CA 1
ATOM 729 C C . ASN A 1 92 ? -5.670 -5.683 9.293 1.00 68.19 92 ASN A C 1
ATOM 731 O O . ASN A 1 92 ? -5.411 -5.839 8.100 1.00 68.19 92 ASN A O 1
ATOM 735 N N . ILE A 1 93 ? -6.605 -4.849 9.750 1.00 77.44 93 ILE A N 1
ATOM 736 C CA . ILE A 1 93 ? -7.387 -3.939 8.904 1.00 77.44 93 ILE A CA 1
ATOM 737 C C . ILE A 1 93 ? -6.625 -2.662 8.546 1.00 77.44 93 ILE A C 1
ATOM 739 O O . ILE A 1 93 ? -7.105 -1.882 7.723 1.00 77.44 93 ILE A O 1
ATOM 743 N N . PHE A 1 94 ? -5.466 -2.416 9.170 1.00 85.00 94 PHE A N 1
ATOM 744 C CA . PHE A 1 94 ? -4.717 -1.194 8.929 1.00 85.00 94 PHE A CA 1
ATOM 745 C C . PHE A 1 94 ? -4.150 -1.212 7.509 1.00 85.00 94 PHE A C 1
ATOM 747 O O . PHE A 1 94 ? -3.732 -2.274 7.030 1.00 85.00 94 PHE A O 1
ATOM 754 N N . PRO A 1 95 ? -4.135 -0.054 6.828 1.00 89.06 95 PRO A N 1
ATOM 755 C CA . PRO A 1 95 ? -3.518 0.049 5.522 1.00 89.06 95 PRO A CA 1
ATOM 756 C C . PRO A 1 95 ? -2.058 -0.391 5.543 1.00 89.06 95 PRO A C 1
ATOM 758 O O . PRO A 1 95 ? -1.313 -0.068 6.471 1.00 89.06 95 PRO A O 1
ATOM 761 N N . GLU A 1 96 ? -1.653 -1.071 4.479 1.00 88.94 96 GLU A N 1
ATOM 762 C CA . GLU A 1 96 ? -0.255 -1.391 4.215 1.00 88.94 96 GLU A CA 1
ATOM 763 C C . GLU A 1 96 ? 0.204 -0.671 2.951 1.00 88.94 96 GLU A C 1
ATOM 765 O O . GLU A 1 96 ? -0.551 -0.524 1.985 1.00 88.94 96 GLU A O 1
ATOM 770 N N . TYR A 1 97 ? 1.443 -0.199 2.975 1.00 88.94 97 TYR A N 1
ATOM 771 C CA . TYR A 1 97 ? 2.039 0.610 1.924 1.00 88.94 97 TYR A CA 1
ATOM 772 C C . TYR A 1 97 ? 3.225 -0.139 1.334 1.00 88.94 97 TYR A C 1
ATOM 774 O O . TYR A 1 97 ? 4.099 -0.581 2.071 1.00 88.94 97 TYR A O 1
ATOM 782 N N . TYR A 1 98 ? 3.268 -0.248 0.014 1.00 89.75 98 TYR A N 1
ATOM 783 C CA . TYR A 1 98 ? 4.410 -0.769 -0.724 1.00 89.75 98 TYR A CA 1
ATOM 784 C C . TYR A 1 98 ? 4.980 0.371 -1.553 1.00 89.75 98 TYR A C 1
ATOM 786 O O . TYR A 1 98 ? 4.336 0.837 -2.496 1.00 89.75 98 TYR A O 1
ATOM 794 N N . LEU A 1 99 ? 6.156 0.855 -1.166 1.00 90.06 99 LEU A N 1
ATOM 795 C CA . LEU A 1 99 ? 6.891 1.878 -1.901 1.00 90.06 99 LEU A CA 1
ATOM 796 C C . LEU A 1 99 ? 7.960 1.190 -2.734 1.00 90.06 99 LEU A C 1
ATOM 798 O O . LEU A 1 99 ? 8.783 0.458 -2.192 1.00 90.06 99 LEU A O 1
ATOM 802 N N . ILE A 1 100 ? 7.934 1.423 -4.040 1.00 88.81 100 ILE A N 1
ATOM 803 C CA . ILE A 1 100 ? 8.782 0.713 -4.990 1.00 88.81 100 ILE A CA 1
ATOM 804 C C . ILE A 1 100 ? 9.539 1.740 -5.832 1.00 88.81 100 ILE A C 1
ATOM 806 O O . ILE A 1 100 ? 9.021 2.205 -6.853 1.00 88.81 100 ILE A O 1
ATOM 810 N N . PRO A 1 101 ? 10.744 2.153 -5.405 1.00 88.94 101 PRO A N 1
ATOM 811 C CA . PRO A 1 101 ? 11.624 2.988 -6.209 1.00 88.94 101 PRO A CA 1
ATOM 812 C C . PRO A 1 101 ? 12.131 2.210 -7.425 1.00 88.94 101 PRO A C 1
ATOM 814 O O . PRO A 1 101 ? 13.052 1.403 -7.333 1.00 88.94 101 PRO A O 1
ATOM 817 N N . LEU A 1 102 ? 11.556 2.476 -8.600 1.00 83.81 102 LEU A N 1
ATOM 818 C CA . LEU A 1 102 ? 11.882 1.740 -9.829 1.00 83.81 102 LEU A CA 1
ATOM 819 C C . LEU A 1 102 ? 13.343 1.920 -10.264 1.00 83.81 102 LEU A C 1
ATOM 821 O O . LEU A 1 102 ? 13.898 1.057 -10.938 1.00 83.81 102 LEU A O 1
ATOM 825 N N . LYS A 1 103 ? 13.987 3.021 -9.858 1.00 84.69 103 LYS A N 1
ATOM 826 C CA . LYS A 1 103 ? 15.420 3.252 -10.097 1.00 84.69 103 LYS A CA 1
ATOM 827 C C . LYS A 1 103 ? 16.325 2.286 -9.326 1.00 84.69 103 LYS A C 1
ATOM 829 O O . LYS A 1 103 ? 17.439 2.045 -9.775 1.00 84.69 103 LYS A O 1
ATOM 834 N N . CYS A 1 104 ? 15.862 1.761 -8.193 1.00 87.31 104 CYS A N 1
ATOM 835 C CA . CYS A 1 104 ? 16.617 0.825 -7.358 1.00 87.31 104 CYS A CA 1
ATOM 836 C C . CYS A 1 104 ? 16.474 -0.626 -7.838 1.00 87.31 104 CYS A C 1
ATOM 838 O O . CYS A 1 104 ? 17.265 -1.477 -7.444 1.00 87.31 104 CYS A O 1
ATOM 840 N N . PHE A 1 105 ? 15.488 -0.919 -8.691 1.00 89.19 105 PHE A N 1
ATOM 841 C CA . PHE A 1 105 ? 15.285 -2.254 -9.241 1.00 89.19 105 PHE A CA 1
ATOM 842 C C . PHE A 1 105 ? 16.373 -2.598 -10.272 1.00 89.19 105 PHE A C 1
ATOM 844 O O . PHE A 1 105 ? 16.561 -1.876 -11.258 1.00 89.19 105 PHE A O 1
ATOM 851 N N . THR A 1 106 ? 17.077 -3.711 -10.052 1.00 88.31 106 THR A N 1
ATOM 852 C CA . THR A 1 106 ? 18.279 -4.122 -10.803 1.00 88.31 106 THR A CA 1
ATOM 853 C C . THR A 1 106 ? 17.997 -4.964 -12.049 1.00 88.31 106 THR A C 1
ATOM 855 O O . THR A 1 106 ? 18.939 -5.475 -12.646 1.00 88.31 106 THR A O 1
ATOM 858 N N . ASP A 1 107 ? 16.728 -5.121 -12.439 1.00 90.31 107 ASP A N 1
ATOM 859 C CA . ASP A 1 107 ? 16.278 -6.010 -13.527 1.00 90.31 107 ASP A CA 1
ATOM 860 C C . ASP A 1 107 ? 16.558 -7.507 -13.280 1.00 90.31 107 ASP A C 1
ATOM 862 O O . ASP A 1 107 ? 16.427 -8.332 -14.182 1.00 90.31 107 ASP A O 1
ATOM 866 N N . GLU A 1 108 ? 16.910 -7.877 -12.046 1.00 91.50 108 GLU A N 1
ATOM 867 C CA . GLU A 1 108 ? 17.038 -9.269 -11.623 1.00 91.50 108 GLU A CA 1
ATOM 868 C C . GLU A 1 108 ? 15.657 -9.816 -11.238 1.00 91.50 108 GLU A C 1
ATOM 870 O O . GLU A 1 108 ? 15.012 -9.294 -10.333 1.00 91.50 108 GLU A O 1
ATOM 875 N N . ILE A 1 109 ? 15.206 -10.868 -11.925 1.00 93.25 109 ILE A N 1
ATOM 876 C CA . ILE A 1 109 ? 13.890 -11.476 -11.699 1.00 93.25 109 ILE A CA 1
ATOM 877 C C . ILE A 1 109 ? 14.009 -12.627 -10.702 1.00 93.25 109 ILE A C 1
ATOM 879 O O . ILE A 1 109 ? 14.602 -13.660 -11.026 1.00 93.25 109 ILE A O 1
ATOM 883 N N . ARG A 1 110 ? 13.429 -12.477 -9.507 1.00 91.31 110 ARG A N 1
ATOM 884 C CA . ARG A 1 110 ? 13.445 -13.513 -8.458 1.00 91.31 110 ARG A CA 1
ATOM 885 C C . ARG A 1 110 ? 12.072 -14.128 -8.220 1.00 91.31 110 ARG A C 1
ATOM 887 O O . ARG A 1 110 ? 11.991 -15.297 -7.844 1.00 91.31 110 ARG A O 1
ATOM 894 N N . ASP A 1 111 ? 11.005 -13.373 -8.457 1.00 92.12 111 ASP A N 1
ATOM 895 C CA . ASP A 1 111 ? 9.629 -13.820 -8.258 1.00 92.12 111 ASP A CA 1
ATOM 896 C C . ASP A 1 111 ? 8.627 -13.147 -9.221 1.00 92.12 111 ASP A C 1
ATOM 898 O O . ASP A 1 111 ? 8.994 -12.454 -10.174 1.00 92.12 111 ASP A O 1
ATOM 902 N N . ASP A 1 112 ? 7.334 -13.397 -8.997 1.00 91.94 112 ASP A N 1
ATOM 903 C CA . ASP A 1 112 ? 6.246 -12.826 -9.796 1.00 91.94 112 ASP A CA 1
ATOM 904 C C . ASP A 1 112 ? 6.143 -11.300 -9.660 1.00 91.94 112 ASP A C 1
ATOM 906 O O . ASP A 1 112 ? 5.690 -10.631 -10.591 1.00 91.94 112 ASP A O 1
ATOM 910 N N . LEU A 1 113 ? 6.533 -10.731 -8.515 1.00 88.75 113 LEU A N 1
ATOM 911 C CA . LEU A 1 113 ? 6.498 -9.287 -8.305 1.00 88.75 113 LEU A CA 1
ATOM 912 C C . LEU A 1 113 ? 7.596 -8.615 -9.131 1.00 88.75 113 LEU A C 1
ATOM 914 O O . LEU A 1 113 ? 7.312 -7.625 -9.807 1.00 88.75 113 LEU A O 1
ATOM 918 N N . ASP A 1 114 ? 8.800 -9.186 -9.160 1.00 92.38 114 ASP A N 1
ATOM 919 C CA . ASP A 1 114 ? 9.904 -8.674 -9.980 1.00 92.38 114 ASP A CA 1
ATOM 920 C C . ASP A 1 114 ? 9.572 -8.674 -11.479 1.00 92.38 114 ASP A C 1
ATOM 922 O O . ASP A 1 114 ? 9.939 -7.739 -12.192 1.00 92.38 114 ASP A O 1
ATOM 926 N N . GLN A 1 115 ? 8.817 -9.667 -11.966 1.00 92.56 115 GLN A N 1
ATOM 927 C CA . GLN A 1 115 ? 8.323 -9.673 -13.352 1.00 92.56 115 GLN A CA 1
ATOM 928 C C . GLN A 1 115 ? 7.438 -8.451 -13.643 1.00 92.56 115 GLN A C 1
ATOM 930 O O . GLN A 1 115 ? 7.593 -7.794 -14.675 1.00 92.56 115 GLN A O 1
ATOM 935 N N . TRP A 1 116 ? 6.539 -8.094 -12.720 1.00 90.69 116 TRP A N 1
ATOM 936 C CA . TRP A 1 116 ? 5.741 -6.871 -12.844 1.00 90.69 116 TRP A CA 1
ATOM 937 C C . TRP A 1 116 ? 6.611 -5.612 -12.803 1.00 90.69 116 TRP A C 1
ATOM 939 O O . TRP A 1 116 ? 6.375 -4.688 -13.584 1.00 90.69 116 TRP A O 1
ATOM 949 N N . LEU A 1 117 ? 7.624 -5.562 -11.932 1.00 90.00 117 LEU A N 1
ATOM 950 C CA . LEU A 1 117 ? 8.533 -4.413 -11.846 1.00 90.00 117 LEU A CA 1
ATOM 951 C C . LEU A 1 117 ? 9.327 -4.211 -13.131 1.00 90.00 117 LEU A C 1
ATOM 953 O O . LEU A 1 117 ? 9.405 -3.084 -13.625 1.00 90.00 117 LEU A O 1
ATOM 957 N N . TYR A 1 118 ? 9.842 -5.297 -13.703 1.00 92.00 118 TYR A N 1
ATOM 958 C CA . TYR A 1 118 ? 10.501 -5.271 -15.001 1.00 92.00 118 TYR A CA 1
ATOM 959 C C . TYR A 1 118 ? 9.562 -4.742 -16.081 1.00 92.00 118 TYR A C 1
ATOM 961 O O . TYR A 1 118 ? 9.934 -3.826 -16.816 1.00 92.00 118 TYR A O 1
ATOM 969 N N . ALA A 1 119 ? 8.326 -5.244 -16.128 1.00 90.00 119 ALA A N 1
ATOM 970 C CA . ALA A 1 119 ? 7.357 -4.804 -17.119 1.00 90.00 119 ALA A CA 1
ATOM 971 C C . ALA A 1 119 ? 7.013 -3.315 -17.000 1.00 90.00 119 ALA A C 1
ATOM 973 O O . ALA A 1 119 ? 6.950 -2.614 -18.008 1.00 90.00 119 ALA A O 1
ATOM 974 N N . PHE A 1 120 ? 6.853 -2.793 -15.782 1.00 86.69 120 PHE A N 1
ATOM 975 C CA . PHE A 1 120 ? 6.580 -1.367 -15.574 1.00 86.69 120 PHE A CA 1
ATOM 976 C C . PHE A 1 120 ? 7.783 -0.462 -15.842 1.00 86.69 120 PHE A C 1
ATOM 978 O O . PHE A 1 120 ? 7.600 0.682 -16.264 1.00 86.69 120 PHE A O 1
ATOM 985 N N . LYS A 1 121 ? 9.001 -0.940 -15.576 1.00 86.69 121 LYS A N 1
ATOM 986 C CA . LYS A 1 121 ? 10.232 -0.175 -15.799 1.00 86.69 121 LYS A CA 1
ATOM 987 C C . LYS A 1 121 ? 10.608 -0.126 -17.280 1.00 86.69 121 LYS A C 1
ATOM 989 O O . LYS A 1 121 ? 10.936 0.948 -17.777 1.00 86.69 121 LYS A O 1
ATOM 994 N N . ASN A 1 122 ? 10.545 -1.268 -17.964 1.00 88.94 122 ASN A N 1
ATOM 995 C CA . ASN A 1 122 ? 11.011 -1.427 -19.344 1.00 88.94 122 ASN A CA 1
ATOM 996 C C . ASN A 1 122 ? 9.887 -1.293 -20.380 1.00 88.94 122 ASN A C 1
ATOM 998 O O . ASN A 1 122 ? 10.168 -1.167 -21.568 1.00 88.94 122 ASN A O 1
ATOM 1002 N N . ASN A 1 123 ? 8.625 -1.253 -19.935 1.00 87.75 123 ASN A N 1
ATOM 1003 C CA . ASN A 1 123 ? 7.446 -1.201 -20.800 1.00 87.75 123 ASN A CA 1
ATOM 1004 C C . ASN A 1 123 ? 7.396 -2.379 -21.795 1.00 87.75 123 ASN A C 1
ATOM 1006 O O . ASN A 1 123 ? 6.993 -2.219 -22.945 1.00 87.75 123 ASN A O 1
ATOM 1010 N N . GLU A 1 124 ? 7.826 -3.555 -21.334 1.00 90.62 124 GLU A N 1
ATOM 1011 C CA . GLU A 1 124 ? 7.951 -4.792 -22.106 1.00 90.62 124 GLU A CA 1
ATOM 1012 C C . GLU A 1 124 ? 7.577 -5.989 -21.224 1.00 90.62 124 GLU A C 1
ATOM 1014 O O . GLU A 1 124 ? 7.923 -6.027 -20.045 1.00 90.62 124 GLU A O 1
ATOM 1019 N N . VAL A 1 125 ? 6.891 -6.983 -21.789 1.00 91.12 125 VAL A N 1
ATOM 1020 C CA . VAL A 1 125 ? 6.586 -8.245 -21.100 1.00 91.12 125 VAL A CA 1
ATOM 1021 C C . VAL A 1 125 ? 7.214 -9.398 -21.889 1.00 91.12 125 VAL A C 1
ATOM 1023 O O . VAL A 1 125 ? 6.623 -9.818 -22.889 1.00 91.12 125 VAL A O 1
ATOM 1026 N N . PRO A 1 126 ? 8.383 -9.909 -21.455 1.00 91.94 126 PRO A N 1
ATOM 1027 C CA . PRO A 1 126 ? 9.000 -11.103 -22.024 1.00 91.94 126 PRO A CA 1
ATOM 1028 C C . PRO A 1 126 ? 8.047 -12.307 -22.059 1.00 91.94 126 PRO A C 1
ATOM 1030 O O . PRO A 1 126 ? 7.194 -12.471 -21.183 1.00 91.94 126 PRO A O 1
ATOM 1033 N N . ASP A 1 127 ? 8.197 -13.166 -23.070 1.00 89.50 127 ASP A N 1
ATOM 1034 C CA . ASP A 1 127 ? 7.321 -14.326 -23.305 1.00 89.50 127 ASP A CA 1
ATOM 1035 C C . ASP A 1 127 ? 7.355 -15.342 -22.154 1.00 89.50 127 ASP A C 1
ATOM 1037 O O . ASP A 1 127 ? 6.378 -16.051 -21.908 1.00 89.50 127 ASP A O 1
ATOM 1041 N N . GLU A 1 128 ? 8.482 -15.412 -21.452 1.00 91.31 128 GLU A N 1
ATOM 1042 C CA . GLU A 1 128 ? 8.725 -16.293 -20.316 1.00 91.31 128 GLU A CA 1
ATOM 1043 C C . GLU A 1 128 ? 8.063 -15.830 -19.009 1.00 91.31 128 GLU A C 1
ATOM 1045 O O . GLU A 1 128 ? 8.046 -16.589 -18.036 1.00 91.31 128 GLU A O 1
ATOM 1050 N N . PHE A 1 129 ? 7.518 -14.609 -18.955 1.00 92.94 129 PHE A N 1
ATOM 1051 C CA . PHE A 1 129 ? 6.874 -14.100 -17.746 1.00 92.94 129 PHE A CA 1
ATOM 1052 C C . PHE A 1 129 ? 5.532 -14.799 -17.507 1.00 92.94 129 PHE A C 1
ATOM 1054 O O . PHE A 1 129 ? 4.653 -14.865 -18.366 1.00 92.94 129 PHE A O 1
ATOM 1061 N N . THR A 1 130 ? 5.370 -15.319 -16.294 1.00 92.56 130 THR A N 1
ATOM 1062 C CA . THR A 1 130 ? 4.229 -16.139 -15.865 1.00 92.56 130 THR A CA 1
ATOM 1063 C C . THR A 1 130 ? 3.472 -15.543 -14.681 1.00 92.56 130 THR A C 1
ATOM 1065 O O . THR A 1 130 ? 2.486 -16.136 -14.234 1.00 92.56 130 THR A O 1
ATOM 1068 N N . ALA A 1 131 ? 3.879 -14.357 -14.213 1.00 93.00 131 ALA A N 1
ATOM 1069 C CA . ALA A 1 131 ? 3.233 -13.664 -13.112 1.00 93.00 131 ALA A CA 1
ATOM 1070 C C . ALA A 1 131 ? 1.712 -13.551 -13.348 1.00 93.00 131 ALA A C 1
ATOM 1072 O O . ALA A 1 131 ? 1.271 -13.172 -14.443 1.00 93.00 131 ALA A O 1
ATOM 1073 N N . PRO A 1 132 ? 0.872 -13.861 -12.344 1.00 90.56 132 PRO A N 1
ATOM 1074 C CA . PRO A 1 132 ? -0.574 -13.866 -12.512 1.00 90.56 132 PRO A CA 1
ATOM 1075 C C . PRO A 1 132 ? -1.106 -12.550 -13.095 1.00 90.56 132 PRO A C 1
ATOM 1077 O O . PRO A 1 132 ? -0.957 -11.481 -12.508 1.00 90.56 132 PRO A O 1
ATOM 1080 N N . GLY A 1 133 ? -1.753 -12.637 -14.260 1.00 86.38 133 GLY A N 1
ATOM 1081 C CA . GLY A 1 133 ? -2.365 -11.495 -14.944 1.00 86.38 133 GLY A CA 1
ATOM 1082 C C . GLY A 1 133 ? -1.424 -10.651 -15.814 1.00 86.38 133 GLY A C 1
ATOM 1083 O O . GLY A 1 133 ? -1.918 -9.744 -16.483 1.00 86.38 133 GLY A O 1
ATOM 1084 N N . ILE A 1 134 ? -0.119 -10.945 -15.871 1.00 88.56 134 ILE A N 1
ATOM 1085 C CA . ILE A 1 134 ? 0.854 -10.140 -16.636 1.00 88.56 134 ILE A CA 1
ATOM 1086 C C . ILE A 1 134 ? 0.646 -10.222 -18.155 1.00 88.56 134 ILE A C 1
ATOM 1088 O O . ILE A 1 134 ? 0.888 -9.260 -18.878 1.00 88.56 134 ILE A O 1
ATOM 1092 N N . VAL A 1 135 ? 0.067 -11.323 -18.640 1.00 85.19 135 VAL A N 1
ATOM 1093 C CA . VAL A 1 135 ? -0.321 -11.488 -20.052 1.00 85.19 135 VAL A CA 1
ATOM 1094 C C . VAL A 1 135 ? -1.322 -10.413 -20.494 1.00 85.19 135 VAL A C 1
ATOM 1096 O O . VAL A 1 135 ? -1.228 -9.905 -21.605 1.00 85.19 135 VAL A O 1
ATOM 1099 N N . ALA A 1 136 ? -2.227 -9.984 -19.609 1.00 87.00 136 ALA A N 1
ATOM 1100 C CA . ALA A 1 136 ? -3.180 -8.919 -19.929 1.00 87.00 136 ALA A CA 1
ATOM 1101 C C . ALA A 1 136 ? -2.515 -7.534 -20.045 1.00 87.00 136 ALA A C 1
ATOM 1103 O O . ALA A 1 136 ? -3.121 -6.609 -20.589 1.00 87.00 136 ALA A O 1
ATOM 1104 N N . LEU A 1 137 ? -1.304 -7.359 -19.497 1.00 83.38 137 LEU A N 1
ATOM 1105 C CA . LEU A 1 137 ? -0.487 -6.172 -19.745 1.00 83.38 137 LEU A CA 1
ATOM 1106 C C . LEU A 1 137 ? 0.179 -6.265 -21.120 1.00 83.38 137 LEU A C 1
ATOM 1108 O O . LEU A 1 137 ? 0.147 -5.284 -21.853 1.00 83.38 137 LEU A O 1
ATOM 1112 N N . LYS A 1 138 ? 0.706 -7.438 -21.487 1.00 81.25 138 LYS A N 1
ATOM 1113 C CA . LYS A 1 138 ? 1.320 -7.682 -22.798 1.00 81.25 138 LYS A CA 1
ATOM 1114 C C . LYS A 1 138 ? 0.387 -7.310 -23.955 1.00 81.25 138 LYS A C 1
ATOM 1116 O O . LYS A 1 138 ? 0.759 -6.508 -24.798 1.00 81.25 138 LYS A O 1
ATOM 1121 N N . GLU A 1 139 ? -0.863 -7.771 -23.904 1.00 83.25 139 GLU A N 1
ATOM 1122 C CA . GLU A 1 139 ? -1.900 -7.449 -24.904 1.00 83.25 139 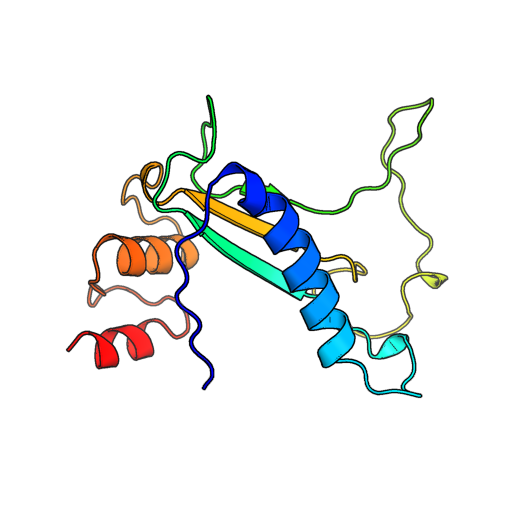GLU A CA 1
ATOM 1123 C C . GLU A 1 139 ? -2.215 -5.948 -25.040 1.00 83.25 139 GLU A C 1
ATOM 1125 O O . GLU A 1 139 ? -2.868 -5.544 -25.997 1.00 83.25 139 GLU A O 1
ATOM 1130 N N . LYS A 1 140 ? -1.836 -5.122 -24.057 1.00 82.06 140 LYS A N 1
ATOM 1131 C CA . LYS A 1 140 ? -2.039 -3.664 -24.085 1.00 82.06 140 LYS A CA 1
ATOM 1132 C C . LYS A 1 140 ? -0.798 -2.888 -24.517 1.00 82.06 140 LYS A C 1
ATOM 1134 O O . LYS A 1 140 ? -0.908 -1.680 -24.723 1.00 82.06 140 LYS A O 1
ATOM 1139 N N . LEU A 1 141 ? 0.362 -3.541 -24.513 1.00 75.62 141 LEU A N 1
ATOM 1140 C CA . LEU A 1 141 ? 1.632 -2.966 -24.945 1.00 75.62 141 LEU A CA 1
ATOM 1141 C C . LEU A 1 141 ? 1.871 -3.195 -26.444 1.00 75.62 141 LEU A C 1
ATOM 1143 O O . LEU A 1 141 ? 2.546 -2.369 -27.057 1.00 75.62 141 LEU A O 1
ATOM 1147 N N . ASP A 1 142 ? 1.293 -4.265 -27.000 1.00 60.03 142 ASP A N 1
ATOM 1148 C CA . ASP A 1 142 ? 1.144 -4.503 -28.446 1.00 60.03 142 ASP A CA 1
ATOM 1149 C C . ASP A 1 142 ? 0.117 -3.546 -29.093 1.00 60.03 142 ASP A C 1
ATOM 1151 O O . ASP A 1 142 ? 0.368 -3.093 -30.237 1.00 60.03 142 ASP A O 1
#

pLDDT: mean 80.52, std 16.02, range [23.58, 95.62]

Radius of gyration: 18.4 Å; chains: 1; bounding box: 46×35×56 Å

Secondary structure (DSSP, 8-state):
---------GGGHHHHHHHHHHHHHHHTS-TT--GGGPPP-EEEEEE-S---SS-S-S-EEE----B-TTT--B-PPPGGGS-SS--SS-S--S-EEEEEETTT--S---SHHHHHHHHHHHS---TT---TTTHHHHHHH-

Sequence (142 aa):
VIVEVQYLPESAYLKRLAYGTAKTIVENLKLGESYDNVRKVYSVSLLYFDAVEGGDDYIYHGRTEFTGLHTHASVTLKRSLVGERVRIGETNIFPEYYLIPLKCFTDEIRDDLDQWLYAFKNNEVPDEFTAPGIVALKEKLD

Foldseek 3Di:
DDDDDDDDDLVCVVVCQVVVQVVVQVVQADVPHDPVSRAAAEAEEEDQDDNDDPDPDQKDKDDDWDADPVPRHTDDDDVVVQDDDDDDDDSGSTYMYIYGHLVNLPLDDDDLVSQVSNCVNVVDRDPPRDRPPVVVSNVVSD

Organism: NCBI:txid2126335